Protein AF-A0A914QQG8-F1 (afdb_monomer)

InterPro domains:
  IPR016024 Armadillo-type fold [SSF48371] (5-112)
  IPR052406 Chromatin Remodeling Complex Component [PTHR22970] (3-111)

Sequence (121 aa):
MCICASSKHVRLVNDALDILSNIGNEIDLVTPDGIYCNVMILKVICDCLHSDDKNKVLHSLEIIAALCQNEKNESVCAEFLDTLMMNRIFQLATVKDILICIHTLETLYQVCLIQKFKKFN

Secondary structure (DSSP, 8-state):
-TTTTT-S-HHHHHHHHHHHHHHGGG--TT-GGGHHHHHHHHHHHHHHHT-S-HHHHHHHHHHHHHHHHSGGGHHHHHHHS-HHHHHHHHHHTTSS-HHHHHHHHHHHHHHHHHHHHTTT-

Organism: NCBI:txid227884

Mean predicted aligned error: 7.11 Å

Foldseek 3Di:
DVVQLPDPDPVSVLVVLVVLLVCLLVDQLPDPVCVVVSVVVLVSLVVLCPDPDPSSVLSSLSSLLNVLNHLNCLVVSLVSCDPVVVVSLVVQCVDPDVSSVVSSVSSVVSNVVSVVVVVVD

Structure (mmCIF, N/CA/C/O backbone):
data_AF-A0A914QQG8-F1
#
_entry.id   AF-A0A914QQG8-F1
#
loop_
_atom_site.group_PDB
_atom_site.id
_atom_site.type_symbol
_atom_site.label_atom_id
_atom_site.label_alt_id
_atom_site.label_comp_id
_atom_site.label_asym_id
_atom_site.label_entity_id
_atom_site.label_seq_id
_atom_site.pdbx_PDB_ins_code
_atom_site.Cartn_x
_atom_site.Cartn_y
_atom_site.Cartn_z
_atom_site.occupancy
_atom_site.B_iso_or_equiv
_atom_site.auth_seq_id
_atom_site.auth_comp_id
_atom_site.auth_asym_id
_atom_site.auth_atom_id
_atom_site.pdbx_PDB_model_num
ATOM 1 N N . MET A 1 1 ? -1.452 -15.603 -10.948 1.00 47.69 1 MET A N 1
ATOM 2 C CA . MET A 1 1 ? -1.792 -14.323 -10.289 1.00 47.69 1 MET A CA 1
ATOM 3 C C . MET A 1 1 ? -3.070 -13.691 -10.846 1.00 47.69 1 MET A C 1
ATOM 5 O O . MET A 1 1 ? -4.011 -13.534 -10.081 1.00 47.69 1 MET A O 1
ATOM 9 N N . CYS A 1 2 ? -3.173 -13.450 -12.164 1.00 46.09 2 CYS A N 1
ATOM 10 C CA . CYS A 1 2 ? -4.352 -12.830 -12.807 1.00 46.09 2 CYS A CA 1
ATOM 11 C C . CYS A 1 2 ? -5.701 -13.563 -12.615 1.00 46.09 2 CYS A C 1
ATOM 13 O O . CYS A 1 2 ? -6.749 -12.956 -12.789 1.00 46.09 2 CYS A O 1
ATOM 15 N N . ILE A 1 3 ? -5.704 -14.847 -12.235 1.00 47.78 3 ILE A N 1
ATOM 16 C CA . ILE A 1 3 ? -6.938 -15.634 -12.028 1.00 47.78 3 ILE A CA 1
ATOM 17 C C . ILE A 1 3 ? -7.445 -15.530 -10.572 1.00 47.78 3 ILE A C 1
ATOM 19 O O . ILE A 1 3 ? -8.627 -15.736 -10.305 1.00 47.78 3 ILE A O 1
ATOM 23 N N . CYS A 1 4 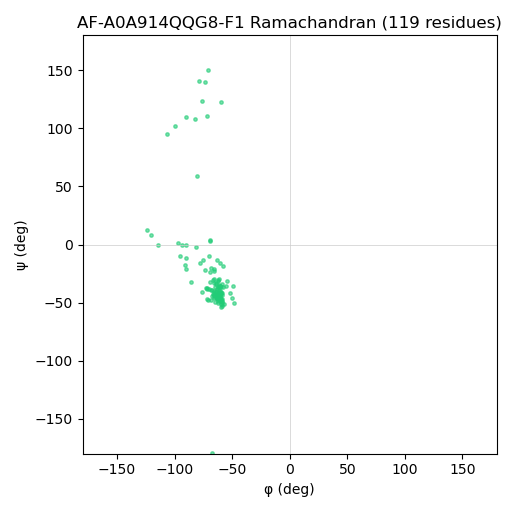? -6.582 -15.163 -9.616 1.00 50.38 4 CYS A N 1
ATOM 24 C CA . CYS A 1 4 ? -6.930 -15.172 -8.191 1.00 50.38 4 CYS A CA 1
ATOM 25 C C . CYS A 1 4 ? -7.617 -13.877 -7.743 1.00 50.38 4 CYS A C 1
ATOM 27 O O . CYS A 1 4 ? -8.514 -13.946 -6.907 1.00 50.38 4 CYS A O 1
ATOM 29 N N . ALA A 1 5 ? -7.267 -12.731 -8.344 1.00 50.34 5 ALA A N 1
ATOM 30 C CA . ALA A 1 5 ? -7.773 -11.398 -7.985 1.00 50.34 5 ALA A CA 1
ATOM 31 C C . ALA A 1 5 ? -9.301 -11.229 -8.135 1.00 50.34 5 ALA A C 1
ATOM 33 O O . ALA A 1 5 ? -9.880 -10.302 -7.578 1.00 50.34 5 ALA A O 1
ATOM 34 N N . SER A 1 6 ? -9.969 -12.139 -8.854 1.00 49.91 6 SER A N 1
ATOM 35 C CA . SER A 1 6 ? -11.431 -12.154 -9.040 1.00 49.91 6 SER A CA 1
ATOM 36 C C . SER A 1 6 ? -12.080 -13.477 -8.611 1.00 49.91 6 SER A C 1
ATOM 38 O O . SER A 1 6 ? -13.235 -13.747 -8.946 1.00 49.91 6 SER A O 1
ATOM 40 N N . SER A 1 7 ? -11.347 -14.337 -7.898 1.00 54.00 7 SER A N 1
ATOM 41 C CA . SER A 1 7 ? -11.848 -15.657 -7.510 1.00 54.00 7 SER A CA 1
ATOM 42 C C . SER A 1 7 ? -12.803 -15.569 -6.309 1.00 54.00 7 SER A C 1
ATOM 44 O O . SER A 1 7 ? -12.569 -14.834 -5.354 1.00 54.00 7 SER A O 1
ATOM 46 N N . LYS A 1 8 ? -13.882 -16.368 -6.314 1.00 57.00 8 LYS A N 1
ATOM 47 C CA . LYS A 1 8 ? -14.835 -16.488 -5.185 1.00 57.00 8 LYS A CA 1
ATOM 48 C C . LYS A 1 8 ? -14.237 -17.194 -3.955 1.00 57.00 8 LYS A C 1
ATOM 50 O O . LYS A 1 8 ? -14.944 -17.467 -2.987 1.00 57.00 8 LYS A O 1
ATOM 55 N N . HIS A 1 9 ? -12.958 -17.557 -4.000 1.00 63.25 9 HIS A N 1
ATOM 56 C CA . HIS A 1 9 ? -12.285 -18.339 -2.973 1.00 63.25 9 HIS A CA 1
ATOM 57 C C . HIS A 1 9 ? -11.346 -17.438 -2.180 1.00 63.25 9 HIS A C 1
ATOM 59 O O . HIS A 1 9 ? -10.194 -17.238 -2.548 1.00 63.25 9 HIS A O 1
ATOM 65 N N . VAL A 1 10 ? -11.856 -16.932 -1.054 1.00 66.94 10 VAL A N 1
ATOM 66 C CA . VAL A 1 10 ? -11.158 -16.012 -0.138 1.00 66.94 10 VAL A CA 1
ATOM 67 C C . VAL A 1 10 ? -9.749 -16.499 0.234 1.00 66.94 10 VAL A C 1
ATOM 69 O O . VAL A 1 10 ? -8.830 -15.695 0.311 1.00 66.94 10 VAL A O 1
ATOM 72 N N . ARG A 1 11 ? -9.548 -17.817 0.375 1.00 72.88 11 ARG A N 1
ATOM 73 C CA . ARG A 1 11 ? -8.228 -18.420 0.633 1.00 72.88 11 ARG A CA 1
ATOM 74 C C . ARG A 1 11 ? -7.203 -18.141 -0.469 1.00 72.88 11 ARG A C 1
ATOM 76 O O . ARG A 1 11 ? -6.119 -17.677 -0.166 1.00 72.88 11 ARG A O 1
ATOM 83 N N . LEU A 1 12 ? -7.567 -18.342 -1.736 1.00 74.00 12 LEU A N 1
ATOM 84 C CA . LEU A 1 12 ? -6.654 -18.120 -2.866 1.00 74.00 12 LEU A CA 1
ATOM 85 C C . LEU A 1 12 ? -6.277 -16.644 -3.029 1.00 74.00 12 LEU A C 1
ATOM 87 O O . LEU A 1 12 ? -5.199 -16.339 -3.531 1.00 74.00 12 LEU A O 1
ATOM 91 N N . VAL A 1 13 ? -7.175 -15.736 -2.641 1.00 75.06 13 VAL A N 1
ATOM 92 C CA . VAL A 1 13 ? -6.901 -14.295 -2.634 1.00 75.06 13 VAL A CA 1
ATOM 93 C C . VAL A 1 13 ? -5.911 -13.956 -1.524 1.00 75.06 13 VAL A C 1
ATOM 95 O O . VAL A 1 13 ? -4.931 -13.277 -1.801 1.00 75.06 13 VAL A O 1
ATOM 98 N N . ASN A 1 14 ? -6.131 -14.455 -0.306 1.00 79.62 14 ASN A N 1
ATOM 99 C CA . ASN A 1 14 ? -5.235 -14.191 0.821 1.00 79.62 14 ASN A CA 1
ATOM 100 C C . ASN A 1 14 ? -3.842 -14.784 0.592 1.00 79.62 14 ASN A C 1
ATOM 102 O O . ASN A 1 14 ? -2.878 -14.045 0.700 1.00 79.62 14 ASN A O 1
ATOM 106 N N . ASP A 1 15 ? -3.739 -16.036 0.136 1.00 83.06 15 ASP A N 1
ATOM 107 C CA . ASP A 1 15 ? -2.441 -16.661 -0.155 1.00 83.06 15 ASP A CA 1
ATOM 108 C C . ASP A 1 15 ? -1.673 -15.887 -1.248 1.00 83.06 15 ASP A C 1
ATOM 110 O O . ASP A 1 15 ? -0.451 -15.761 -1.211 1.00 83.06 15 ASP A O 1
ATOM 114 N N . ALA A 1 16 ? -2.382 -15.338 -2.242 1.00 84.69 16 ALA A N 1
ATOM 115 C CA . ALA A 1 16 ? -1.763 -14.517 -3.281 1.00 84.69 16 ALA A CA 1
ATOM 116 C C . ALA A 1 16 ? -1.311 -13.142 -2.761 1.00 84.69 16 ALA A C 1
ATOM 118 O O . ALA A 1 16 ? -0.277 -12.644 -3.205 1.00 84.69 16 ALA A O 1
ATOM 119 N N . LEU A 1 17 ? -2.080 -12.532 -1.854 1.00 86.06 17 LEU A N 1
ATOM 120 C CA . LEU A 1 17 ? -1.727 -11.273 -1.198 1.00 86.06 17 LEU A CA 1
ATOM 121 C C . LEU A 1 17 ? -0.539 -11.454 -0.242 1.00 86.06 17 LEU A C 1
ATOM 123 O O . LEU A 1 17 ? 0.356 -10.617 -0.260 1.00 86.06 17 LEU A O 1
ATOM 127 N N . ASP A 1 18 ? -0.479 -12.570 0.488 1.00 88.75 18 ASP A N 1
ATOM 128 C CA . ASP A 1 18 ? 0.661 -12.948 1.332 1.00 88.75 18 ASP A CA 1
ATOM 129 C C . ASP A 1 18 ? 1.938 -13.114 0.506 1.00 88.75 18 ASP A C 1
ATOM 131 O O . ASP A 1 18 ? 3.016 -12.658 0.879 1.00 88.75 18 ASP A O 1
ATOM 135 N N . ILE A 1 19 ? 1.850 -13.766 -0.657 1.00 88.00 19 ILE A N 1
ATOM 136 C CA . ILE A 1 19 ? 3.010 -13.877 -1.548 1.00 88.00 19 ILE A CA 1
ATOM 137 C C . ILE A 1 19 ? 3.442 -12.484 -2.021 1.00 88.00 19 ILE A C 1
ATOM 139 O O . ILE A 1 19 ? 4.635 -12.192 -2.008 1.00 88.00 19 ILE A O 1
ATOM 143 N N . LEU A 1 20 ? 2.493 -11.621 -2.408 1.00 88.75 20 LEU A N 1
ATOM 144 C CA . LEU A 1 20 ? 2.782 -10.253 -2.856 1.00 88.75 20 LEU A CA 1
ATOM 145 C C . LEU A 1 20 ? 3.447 -9.400 -1.783 1.00 88.75 20 LEU A C 1
ATOM 147 O O . LEU A 1 20 ? 4.380 -8.673 -2.114 1.00 88.75 20 LEU A O 1
ATOM 151 N N . SER A 1 21 ? 2.981 -9.461 -0.534 1.00 88.44 21 SER A N 1
ATOM 152 C CA . SER A 1 21 ? 3.571 -8.671 0.550 1.00 88.44 21 SER A CA 1
ATOM 153 C C . SER A 1 21 ? 5.009 -9.108 0.821 1.00 88.44 21 SER A C 1
ATOM 155 O O . SER A 1 21 ? 5.879 -8.262 1.011 1.00 88.44 21 SER A O 1
ATOM 157 N N . ASN A 1 22 ? 5.289 -10.411 0.719 1.00 90.94 22 ASN A N 1
ATOM 158 C CA . ASN A 1 22 ? 6.625 -10.965 0.932 1.00 90.94 22 ASN A CA 1
ATOM 159 C C . ASN A 1 22 ? 7.619 -10.657 -0.199 1.00 90.94 22 ASN A C 1
ATOM 161 O O . ASN A 1 22 ? 8.792 -10.423 0.080 1.00 90.94 22 ASN A O 1
AT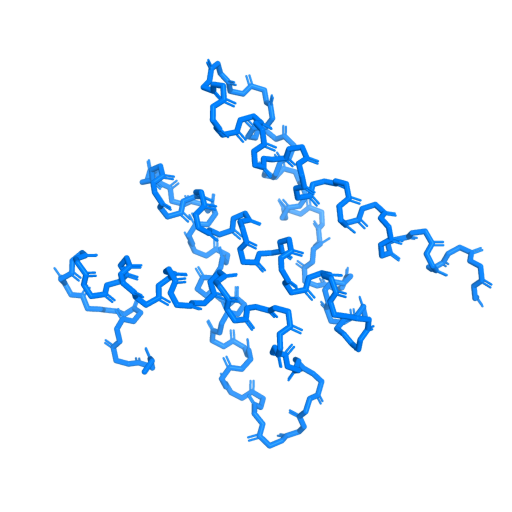OM 165 N N . ILE A 1 23 ? 7.179 -10.651 -1.463 1.00 92.00 23 ILE A N 1
ATOM 166 C CA . ILE A 1 23 ? 8.064 -10.372 -2.614 1.00 92.00 23 ILE A CA 1
ATOM 167 C C . ILE A 1 23 ? 8.002 -8.915 -3.087 1.00 92.00 23 ILE A C 1
ATOM 169 O O . ILE A 1 23 ? 8.659 -8.567 -4.063 1.00 92.00 23 ILE A O 1
ATOM 173 N N . GLY A 1 24 ? 7.209 -8.055 -2.441 1.00 89.56 24 GLY A N 1
ATOM 174 C CA . GLY A 1 24 ? 6.903 -6.709 -2.934 1.00 89.56 24 GLY A CA 1
ATOM 175 C C . GLY A 1 24 ? 8.141 -5.849 -3.207 1.00 89.56 24 GLY A C 1
ATOM 176 O O . GLY A 1 24 ? 8.181 -5.138 -4.206 1.00 89.56 24 GLY A O 1
ATOM 177 N N . ASN A 1 25 ? 9.188 -5.984 -2.391 1.00 91.94 25 ASN A N 1
ATOM 178 C CA . ASN A 1 25 ? 10.452 -5.266 -2.573 1.00 91.94 25 ASN A CA 1
ATOM 179 C C . ASN A 1 25 ? 11.247 -5.725 -3.817 1.00 91.94 25 ASN A C 1
ATOM 181 O O . ASN A 1 25 ? 12.086 -4.997 -4.336 1.00 91.94 25 ASN A O 1
ATOM 185 N N . GLU A 1 26 ? 10.976 -6.920 -4.339 1.00 92.44 26 GLU A N 1
ATOM 186 C CA . GLU A 1 26 ? 11.619 -7.453 -5.547 1.00 92.44 26 GLU A CA 1
ATOM 187 C C . GLU A 1 26 ? 10.852 -7.084 -6.829 1.00 92.44 26 GLU A C 1
ATOM 189 O O . GLU A 1 26 ? 11.368 -7.253 -7.935 1.00 92.44 26 GLU A O 1
ATOM 194 N N . ILE A 1 27 ? 9.626 -6.562 -6.701 1.00 90.62 27 ILE A N 1
ATOM 195 C CA . ILE A 1 27 ? 8.783 -6.190 -7.840 1.00 90.62 27 ILE A CA 1
ATOM 196 C C . ILE A 1 27 ? 9.275 -4.871 -8.440 1.00 90.62 27 ILE A C 1
ATOM 198 O O . ILE A 1 27 ? 9.313 -3.846 -7.764 1.00 90.62 27 ILE A O 1
ATOM 202 N N . ASP A 1 28 ? 9.593 -4.891 -9.735 1.00 91.19 28 ASP A N 1
ATOM 203 C CA . ASP A 1 28 ? 9.979 -3.720 -10.526 1.00 91.19 28 ASP A CA 1
ATOM 204 C C . ASP A 1 28 ? 8.772 -3.225 -11.347 1.00 91.19 28 ASP A C 1
ATOM 206 O O . ASP A 1 28 ? 8.396 -3.804 -12.372 1.00 91.19 28 ASP A O 1
ATOM 210 N N . LEU A 1 29 ? 8.136 -2.148 -10.876 1.00 89.75 29 LEU A N 1
ATOM 211 C CA . LEU A 1 29 ? 6.944 -1.561 -11.494 1.00 89.75 29 LEU A CA 1
ATOM 212 C C . LEU A 1 29 ? 7.254 -0.761 -12.770 1.00 89.75 29 LEU A C 1
ATOM 214 O O . LEU A 1 29 ? 6.333 -0.440 -13.525 1.00 89.75 29 LEU A O 1
ATOM 218 N N . VAL A 1 30 ? 8.526 -0.454 -13.026 1.00 87.75 30 VAL A N 1
ATOM 219 C CA . VAL A 1 30 ? 8.981 0.359 -14.166 1.00 87.75 30 VAL A CA 1
ATOM 220 C C . VAL A 1 30 ? 9.299 -0.513 -15.385 1.00 87.75 30 VAL A C 1
ATOM 222 O O . VAL A 1 30 ? 9.346 -0.021 -16.513 1.00 87.75 30 VAL A O 1
ATOM 225 N N . THR A 1 31 ? 9.479 -1.821 -15.184 1.00 84.62 31 THR A N 1
ATOM 226 C CA . THR A 1 31 ? 9.852 -2.757 -16.250 1.00 84.62 31 THR A CA 1
ATOM 227 C C . THR A 1 31 ? 8.811 -2.793 -17.389 1.00 84.62 31 THR A C 1
ATOM 229 O O . THR A 1 31 ? 7.650 -3.147 -17.150 1.00 84.62 31 THR A O 1
ATOM 232 N N . PRO A 1 32 ? 9.206 -2.506 -18.651 1.00 76.00 32 PRO A N 1
ATOM 233 C CA . PRO A 1 32 ? 8.289 -2.456 -19.798 1.00 76.00 32 PRO A CA 1
ATOM 234 C C . PRO A 1 32 ? 7.598 -3.789 -20.113 1.00 76.00 32 PRO A C 1
ATOM 236 O O . PRO A 1 32 ? 6.450 -3.807 -20.556 1.00 76.00 32 PRO A O 1
ATOM 239 N N . ASP A 1 33 ? 8.271 -4.909 -19.845 1.00 76.31 33 ASP A N 1
ATOM 240 C CA . ASP A 1 33 ? 7.776 -6.255 -20.157 1.00 76.31 33 ASP A CA 1
ATOM 241 C C . ASP A 1 33 ? 6.590 -6.689 -19.266 1.00 76.31 33 ASP A C 1
ATOM 243 O O . ASP A 1 33 ? 5.940 -7.700 -19.535 1.00 76.31 33 ASP A O 1
ATOM 247 N N . GLY A 1 34 ? 6.277 -5.916 -18.215 1.00 76.88 34 GLY A N 1
ATOM 248 C CA . GLY A 1 34 ? 5.292 -6.251 -17.183 1.00 76.88 34 GLY A CA 1
ATOM 249 C C . GLY A 1 34 ? 4.124 -5.273 -17.023 1.00 76.88 34 GLY A C 1
ATOM 250 O O . GLY A 1 34 ? 3.349 -5.436 -16.083 1.00 76.88 34 GLY A O 1
ATOM 251 N N . ILE A 1 35 ? 3.952 -4.283 -17.911 1.00 80.50 35 ILE A N 1
ATOM 252 C CA . ILE A 1 35 ? 3.020 -3.147 -17.709 1.00 80.50 35 ILE A CA 1
ATOM 253 C C . ILE A 1 35 ? 1.602 -3.591 -17.304 1.00 80.50 35 ILE A C 1
ATOM 255 O O . ILE A 1 35 ? 1.038 -3.066 -16.345 1.00 80.50 35 ILE A O 1
ATOM 259 N N . TYR A 1 36 ? 1.026 -4.590 -17.982 1.00 81.06 36 TYR A N 1
ATOM 260 C CA . TYR A 1 36 ? -0.318 -5.086 -17.652 1.00 81.06 36 TYR A CA 1
ATOM 261 C C . TYR A 1 36 ? -0.400 -5.707 -16.252 1.00 81.06 36 TYR A C 1
ATOM 263 O O . TYR A 1 36 ? -1.386 -5.500 -15.543 1.00 81.06 36 TYR A O 1
ATOM 271 N N . CYS A 1 37 ? 0.627 -6.456 -15.845 1.00 83.56 37 CYS A N 1
ATOM 272 C CA . CYS A 1 37 ? 0.709 -7.039 -14.509 1.00 83.56 37 CYS A CA 1
ATOM 273 C C . CYS A 1 37 ? 0.852 -5.945 -13.448 1.00 83.56 37 CYS A C 1
ATOM 275 O O . CYS A 1 37 ? 0.146 -5.991 -12.445 1.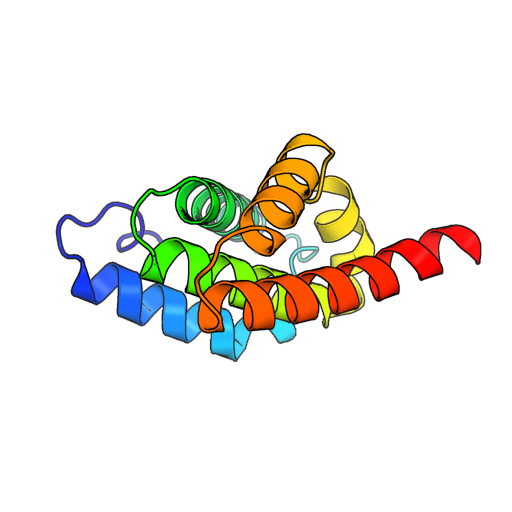00 83.56 37 CYS A O 1
ATOM 277 N N . ASN A 1 38 ? 1.682 -4.932 -13.703 1.00 87.75 38 ASN A N 1
ATOM 278 C CA . ASN A 1 38 ? 1.913 -3.817 -12.783 1.00 87.75 38 ASN A CA 1
ATOM 279 C C . ASN A 1 38 ? 0.624 -3.019 -12.548 1.00 87.75 38 ASN A C 1
ATOM 281 O O . ASN A 1 38 ? 0.228 -2.803 -11.405 1.00 87.75 38 ASN A O 1
ATOM 285 N N . VAL A 1 39 ? -0.105 -2.680 -13.618 1.00 87.81 39 VAL A N 1
ATOM 286 C CA . VAL A 1 39 ? -1.414 -2.010 -13.518 1.00 87.81 39 VAL A CA 1
ATOM 287 C C . VAL A 1 39 ? -2.417 -2.855 -12.727 1.00 87.81 39 VAL A C 1
ATOM 289 O O . VAL A 1 39 ? -3.159 -2.326 -11.899 1.00 87.81 39 VAL A O 1
ATOM 292 N N . MET A 1 40 ? -2.442 -4.173 -12.946 1.00 86.75 40 MET A N 1
ATOM 293 C CA . MET A 1 40 ? -3.322 -5.068 -12.191 1.00 86.75 40 MET A CA 1
ATOM 294 C C . MET A 1 40 ? -2.953 -5.144 -10.708 1.00 86.75 40 MET A C 1
ATOM 296 O O . MET A 1 40 ? -3.856 -5.114 -9.877 1.00 86.75 40 MET A O 1
ATOM 300 N N . ILE A 1 41 ? -1.664 -5.208 -10.368 1.00 89.62 41 ILE A N 1
ATOM 301 C CA . ILE A 1 41 ? -1.190 -5.205 -8.976 1.00 89.62 41 ILE A CA 1
ATOM 302 C C . ILE A 1 41 ? -1.646 -3.924 -8.273 1.00 89.62 41 ILE A C 1
ATOM 304 O O . ILE A 1 41 ? -2.296 -4.001 -7.233 1.00 89.62 41 ILE A O 1
ATOM 308 N N . LEU A 1 42 ? -1.399 -2.758 -8.876 1.00 92.31 42 LEU A N 1
ATOM 309 C CA . LEU A 1 42 ? -1.804 -1.465 -8.314 1.00 92.31 42 LEU A CA 1
ATOM 310 C C . LEU A 1 42 ? -3.324 -1.361 -8.135 1.00 92.31 42 LEU A C 1
ATOM 312 O O . LEU A 1 42 ? -3.804 -0.889 -7.104 1.00 92.31 42 LEU A O 1
ATOM 316 N N . LYS A 1 43 ? -4.099 -1.870 -9.100 1.00 91.50 43 LYS A N 1
ATOM 317 C CA . LYS A 1 43 ? -5.559 -1.929 -8.985 1.00 91.50 43 LYS A CA 1
ATOM 318 C C . LYS A 1 43 ? -6.012 -2.823 -7.827 1.00 91.50 43 LYS A C 1
ATOM 320 O O . LYS A 1 43 ? -6.857 -2.407 -7.044 1.00 91.50 43 LYS A O 1
ATOM 325 N N . VAL A 1 44 ? -5.433 -4.018 -7.688 1.00 90.88 44 VAL A N 1
ATOM 326 C CA . VAL A 1 44 ? -5.755 -4.947 -6.591 1.00 90.88 44 VAL A CA 1
ATOM 327 C C . VAL A 1 44 ? -5.428 -4.330 -5.234 1.00 90.88 44 VAL A C 1
ATOM 329 O O . VAL A 1 44 ? -6.229 -4.451 -4.310 1.00 90.88 44 VAL A O 1
ATOM 332 N N . ILE A 1 45 ? -4.292 -3.641 -5.114 1.00 93.69 45 ILE A N 1
ATOM 333 C CA . ILE A 1 45 ? -3.906 -2.924 -3.893 1.00 93.69 45 ILE A CA 1
ATOM 334 C C . ILE A 1 45 ? -4.948 -1.855 -3.552 1.00 93.69 45 ILE A C 1
ATOM 336 O O . ILE A 1 45 ? -5.404 -1.792 -2.410 1.00 93.69 45 ILE A O 1
ATOM 340 N N . CYS A 1 46 ? -5.362 -1.052 -4.537 1.00 94.12 46 CYS A N 1
ATOM 341 C CA . CYS A 1 46 ? -6.377 -0.018 -4.348 1.00 94.12 46 CYS A CA 1
ATOM 342 C C . CYS A 1 46 ? -7.717 -0.612 -3.881 1.00 94.12 46 CYS A C 1
ATOM 344 O O . CYS A 1 46 ? -8.279 -0.153 -2.884 1.00 94.12 46 CYS A O 1
ATOM 346 N N . ASP A 1 47 ? -8.187 -1.677 -4.537 1.00 92.69 47 ASP A N 1
ATOM 347 C CA . ASP A 1 47 ? -9.426 -2.371 -4.170 1.00 92.69 47 ASP A CA 1
ATOM 348 C C . ASP A 1 47 ? -9.341 -2.967 -2.749 1.00 92.69 47 ASP A C 1
ATOM 350 O O . ASP A 1 47 ? -10.306 -2.923 -1.983 1.00 92.69 47 ASP A O 1
ATOM 354 N N . CYS A 1 48 ? -8.178 -3.502 -2.364 1.00 92.00 48 CYS A N 1
ATOM 355 C CA . CYS A 1 48 ? -7.960 -4.091 -1.042 1.00 92.00 48 CYS A CA 1
ATOM 356 C C . CYS A 1 48 ? -7.882 -3.042 0.077 1.00 92.00 48 CYS A C 1
ATOM 358 O O . CYS A 1 48 ? -8.445 -3.272 1.146 1.00 92.00 48 CYS A O 1
ATOM 360 N N . LEU A 1 49 ? -7.270 -1.879 -0.162 1.00 93.88 49 LEU A N 1
ATOM 361 C CA . LEU A 1 49 ? -7.183 -0.803 0.835 1.00 93.88 49 LEU A CA 1
ATOM 362 C C . LEU A 1 49 ? -8.558 -0.183 1.159 1.00 93.88 49 LEU A C 1
ATOM 364 O O . LEU A 1 49 ? -8.817 0.276 2.279 1.00 93.88 49 LEU A O 1
ATOM 368 N N . HIS A 1 50 ? -9.457 -0.174 0.174 1.00 93.31 50 HIS A N 1
ATOM 369 C CA . HIS A 1 50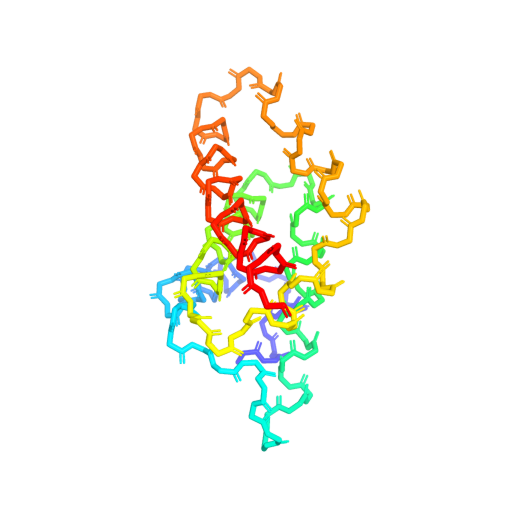 ? -10.829 0.323 0.315 1.00 93.31 50 HIS A CA 1
ATOM 370 C C . HIS A 1 50 ? -11.832 -0.757 0.740 1.00 93.31 50 HIS A C 1
ATOM 372 O O . HIS A 1 50 ? -13.011 -0.460 0.914 1.00 93.31 50 HIS A O 1
ATOM 378 N N . SER A 1 51 ? -11.378 -1.994 0.930 1.00 91.19 51 SER A N 1
ATOM 379 C CA . SER A 1 51 ? -12.213 -3.096 1.396 1.00 91.19 51 SER A CA 1
ATOM 380 C C . SER A 1 51 ? -12.602 -2.933 2.873 1.00 91.19 51 SER A C 1
ATOM 382 O O . SER A 1 51 ? -11.830 -2.416 3.681 1.00 91.19 51 SER A O 1
ATOM 384 N N . ASP A 1 52 ? -13.772 -3.457 3.242 1.00 88.06 52 ASP A N 1
ATOM 385 C CA . ASP A 1 52 ? -14.187 -3.626 4.645 1.00 88.06 52 ASP A CA 1
ATOM 386 C C . ASP A 1 52 ? -13.518 -4.845 5.312 1.00 88.06 52 ASP A C 1
ATOM 388 O O . ASP A 1 52 ? -13.514 -4.990 6.535 1.00 88.06 52 ASP A O 1
ATOM 392 N N . ASP A 1 53 ? -12.943 -5.744 4.508 1.00 88.50 53 ASP A N 1
ATOM 393 C CA . ASP A 1 53 ? -12.166 -6.890 4.988 1.00 88.50 53 ASP A CA 1
ATOM 394 C C . ASP A 1 53 ? -10.809 -6.437 5.547 1.00 88.50 53 ASP A C 1
ATOM 396 O O . ASP A 1 53 ? -9.912 -6.042 4.796 1.00 88.50 53 ASP A O 1
ATOM 400 N N . LYS A 1 54 ? -10.651 -6.558 6.871 1.00 87.69 54 LYS A N 1
ATOM 401 C CA . LYS A 1 54 ? -9.428 -6.210 7.604 1.00 87.69 54 LYS A CA 1
ATOM 402 C C . LYS A 1 54 ? -8.169 -6.855 7.019 1.00 87.69 54 LYS A C 1
ATOM 404 O O . LYS A 1 54 ? -7.145 -6.185 6.950 1.00 87.69 54 LYS A O 1
ATOM 409 N N . ASN A 1 55 ? -8.217 -8.122 6.609 1.00 86.38 55 ASN A N 1
ATOM 410 C CA . ASN A 1 55 ? -7.023 -8.818 6.122 1.00 86.38 55 ASN A CA 1
ATOM 411 C C . ASN A 1 55 ? -6.587 -8.263 4.766 1.00 86.38 55 ASN A C 1
ATOM 413 O O . ASN A 1 55 ? -5.401 -8.067 4.533 1.00 86.38 55 ASN A O 1
ATOM 417 N N . LYS A 1 56 ? -7.545 -7.923 3.896 1.00 90.06 56 LYS A N 1
ATOM 418 C CA . LYS A 1 56 ? -7.235 -7.248 2.627 1.00 90.06 56 LYS A CA 1
ATOM 419 C C . LYS A 1 56 ? -6.596 -5.884 2.859 1.00 90.06 56 LYS A C 1
ATOM 421 O O . LYS A 1 56 ? -5.619 -5.558 2.192 1.00 90.06 56 LYS A O 1
ATOM 426 N N . VAL A 1 57 ? -7.112 -5.120 3.822 1.00 93.19 57 VAL A N 1
ATOM 427 C CA . VAL A 1 57 ? -6.533 -3.822 4.188 1.00 93.19 57 VAL A CA 1
ATOM 428 C C . VAL A 1 57 ? -5.107 -3.995 4.718 1.00 93.19 57 VAL A C 1
ATOM 430 O O . VAL A 1 57 ? -4.209 -3.298 4.252 1.00 93.19 57 VAL A O 1
ATOM 433 N N . LEU A 1 58 ? -4.870 -4.949 5.623 1.00 90.75 58 LEU A N 1
ATOM 434 C CA . LEU A 1 58 ? -3.534 -5.230 6.161 1.00 90.75 58 LEU A CA 1
ATOM 435 C C . LEU A 1 58 ? -2.541 -5.615 5.062 1.00 90.75 58 LEU A C 1
ATOM 437 O O . LEU A 1 58 ? -1.528 -4.936 4.913 1.00 90.75 58 LEU A O 1
ATOM 441 N N . HIS A 1 59 ? -2.866 -6.605 4.226 1.00 91.75 59 HIS A N 1
ATOM 442 C CA . HIS A 1 59 ? -1.972 -6.992 3.136 1.00 91.75 59 HIS A CA 1
ATOM 443 C C . HIS A 1 59 ? -1.741 -5.844 2.151 1.00 91.75 59 HIS A C 1
ATOM 445 O O . HIS A 1 59 ? -0.635 -5.677 1.655 1.00 91.75 59 HIS A O 1
ATOM 451 N N . SER A 1 60 ? -2.749 -5.008 1.871 1.00 94.44 60 SER A N 1
ATOM 452 C CA . SER A 1 60 ? -2.550 -3.854 0.986 1.00 94.44 60 SER A CA 1
ATOM 453 C C . SER A 1 60 ? -1.538 -2.852 1.550 1.00 94.44 60 SER A C 1
ATOM 455 O O . SER A 1 60 ? -0.717 -2.348 0.791 1.00 94.44 60 SER A O 1
ATOM 457 N N . LEU A 1 61 ? -1.543 -2.611 2.866 1.00 94.44 61 LEU A N 1
ATOM 458 C CA . LEU A 1 61 ? -0.561 -1.755 3.535 1.00 94.44 61 LEU A CA 1
ATOM 459 C C . LEU A 1 61 ? 0.846 -2.364 3.466 1.00 94.44 61 LEU A C 1
ATOM 461 O O . LEU A 1 61 ? 1.788 -1.678 3.082 1.00 94.44 61 LEU A O 1
ATOM 465 N N . GLU A 1 62 ? 0.980 -3.660 3.752 1.00 94.31 62 GLU A N 1
ATOM 466 C CA . GLU A 1 62 ? 2.261 -4.373 3.662 1.00 94.31 62 GLU A CA 1
ATOM 467 C C . GLU A 1 62 ? 2.832 -4.359 2.240 1.00 94.31 62 GLU A C 1
ATOM 469 O O . GLU A 1 62 ? 4.009 -4.062 2.047 1.00 94.31 62 GLU A O 1
ATOM 474 N N . ILE A 1 63 ? 1.995 -4.621 1.231 1.00 95.00 63 ILE A N 1
ATOM 475 C CA . ILE A 1 63 ? 2.406 -4.591 -0.176 1.00 95.00 63 ILE A CA 1
ATOM 476 C C . ILE A 1 63 ? 2.837 -3.177 -0.575 1.00 95.00 63 ILE A C 1
ATOM 478 O O . ILE A 1 63 ? 3.868 -3.030 -1.226 1.00 95.00 63 ILE A O 1
ATOM 482 N N . ILE A 1 64 ? 2.091 -2.134 -0.184 1.00 95.19 64 ILE A N 1
ATOM 483 C CA . ILE A 1 64 ? 2.489 -0.740 -0.442 1.00 95.19 64 ILE A CA 1
ATOM 484 C C . ILE A 1 64 ? 3.852 -0.466 0.195 1.00 95.19 64 ILE A C 1
ATOM 486 O O . ILE A 1 64 ? 4.748 0.023 -0.488 1.00 95.19 64 ILE A O 1
ATOM 490 N N . ALA A 1 65 ? 4.031 -0.811 1.472 1.00 93.38 65 ALA A N 1
ATOM 491 C CA . ALA A 1 65 ? 5.289 -0.609 2.180 1.00 93.38 65 ALA A CA 1
ATOM 492 C C . ALA A 1 65 ? 6.457 -1.336 1.492 1.00 93.38 65 ALA A C 1
ATOM 494 O O . ALA A 1 65 ? 7.516 -0.739 1.311 1.00 93.38 65 ALA A O 1
ATOM 495 N N . ALA A 1 66 ? 6.258 -2.583 1.059 1.00 94.06 66 ALA A N 1
ATOM 496 C CA . ALA A 1 66 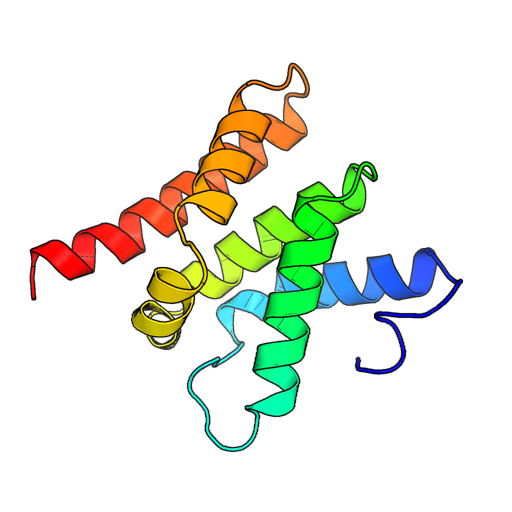? 7.267 -3.377 0.367 1.00 94.06 66 ALA A CA 1
ATOM 497 C C . ALA A 1 66 ? 7.605 -2.817 -1.027 1.00 94.06 66 ALA A C 1
ATOM 499 O O . ALA A 1 66 ? 8.779 -2.676 -1.357 1.00 94.06 66 ALA A O 1
ATOM 500 N N . LEU A 1 67 ? 6.607 -2.424 -1.827 1.00 94.38 67 LEU A N 1
ATOM 501 C CA . LEU A 1 67 ? 6.828 -1.779 -3.131 1.00 94.38 67 LEU A CA 1
ATOM 502 C C . LEU A 1 67 ? 7.596 -0.462 -2.993 1.00 94.38 67 LEU A C 1
ATOM 504 O O . LEU A 1 67 ? 8.410 -0.126 -3.852 1.00 94.38 67 LEU A O 1
ATOM 508 N N . CYS A 1 68 ? 7.327 0.267 -1.911 1.00 93.12 68 CYS A N 1
ATOM 509 C CA . CYS A 1 68 ? 7.978 1.515 -1.555 1.00 93.12 68 CYS A CA 1
ATOM 510 C C . CYS A 1 68 ? 9.452 1.357 -1.132 1.00 93.12 68 CYS A C 1
ATOM 512 O O . CYS A 1 68 ? 10.219 2.309 -1.249 1.00 93.12 68 CYS A O 1
ATOM 514 N N . GLN A 1 69 ? 9.870 0.180 -0.664 1.00 91.25 69 GLN A N 1
ATOM 515 C CA . GLN A 1 69 ? 11.274 -0.077 -0.313 1.00 91.25 69 GLN A CA 1
ATOM 516 C C . GLN A 1 69 ? 12.175 -0.223 -1.546 1.00 91.25 69 GLN A C 1
ATOM 518 O O . GLN A 1 69 ? 13.382 0.003 -1.458 1.00 91.25 69 GLN A O 1
ATOM 523 N N . ASN A 1 70 ? 11.600 -0.555 -2.703 1.00 92.44 70 ASN A N 1
ATOM 524 C CA . ASN A 1 70 ? 12.346 -0.663 -3.946 1.00 92.44 70 ASN A CA 1
ATOM 525 C C . ASN A 1 70 ? 12.525 0.722 -4.584 1.00 92.44 70 ASN A C 1
ATOM 527 O O . ASN A 1 70 ? 11.586 1.283 -5.150 1.00 92.44 70 ASN A O 1
ATOM 531 N N . GLU A 1 71 ? 13.749 1.251 -4.547 1.00 89.19 71 GLU A N 1
ATOM 532 C CA . GLU A 1 71 ? 14.097 2.585 -5.062 1.00 89.19 71 GLU A CA 1
ATOM 533 C C . GLU A 1 71 ? 13.691 2.799 -6.527 1.00 89.19 71 GLU A C 1
ATOM 535 O O . GLU A 1 71 ? 13.308 3.898 -6.921 1.00 89.19 71 GLU A O 1
ATOM 540 N N . LYS A 1 72 ? 13.697 1.743 -7.349 1.00 90.75 72 LYS A N 1
ATOM 541 C CA . LYS A 1 72 ? 13.281 1.850 -8.754 1.00 90.75 72 LYS A CA 1
ATOM 542 C C . LYS A 1 72 ? 11.820 2.263 -8.902 1.00 90.75 72 LYS A C 1
ATOM 544 O O . LYS A 1 72 ? 11.461 2.915 -9.880 1.00 90.75 72 LYS A O 1
ATOM 549 N N . ASN A 1 73 ? 10.982 1.891 -7.939 1.00 92.81 73 ASN A N 1
ATOM 550 C CA . ASN A 1 73 ? 9.552 2.158 -7.968 1.00 92.81 73 ASN A CA 1
ATOM 551 C C . ASN A 1 73 ? 9.205 3.575 -7.502 1.00 92.81 73 ASN A C 1
ATOM 553 O O . ASN A 1 73 ? 8.028 3.921 -7.532 1.00 92.81 73 ASN A O 1
ATOM 557 N N . GLU A 1 74 ? 10.176 4.399 -7.086 1.00 89.06 74 GLU A N 1
ATOM 558 C CA . GLU A 1 74 ? 9.933 5.707 -6.462 1.00 89.06 74 GLU A CA 1
ATOM 559 C C . GLU A 1 74 ? 8.929 6.561 -7.251 1.00 89.06 74 GLU A C 1
ATOM 561 O O . GLU A 1 74 ? 7.937 7.031 -6.693 1.00 89.06 74 GLU A O 1
ATOM 566 N N . SER A 1 75 ? 9.151 6.709 -8.560 1.00 89.75 75 SER A N 1
ATOM 567 C CA . SER A 1 75 ? 8.300 7.515 -9.444 1.00 89.75 75 SER A CA 1
ATOM 568 C C . SER A 1 75 ? 6.868 6.977 -9.528 1.00 89.75 75 SER A C 1
ATOM 570 O O . SER A 1 75 ? 5.915 7.716 -9.282 1.00 89.75 75 SER A O 1
ATOM 572 N N . VAL A 1 76 ? 6.715 5.679 -9.798 1.00 91.50 76 VAL A N 1
ATOM 573 C CA . VAL A 1 76 ? 5.410 5.017 -9.936 1.00 91.50 76 VAL A CA 1
ATOM 574 C C . VAL A 1 76 ? 4.653 5.014 -8.610 1.00 91.50 76 VAL A C 1
ATOM 576 O O . VAL A 1 76 ? 3.465 5.323 -8.579 1.00 91.50 76 VAL A O 1
ATOM 579 N N . CYS A 1 77 ? 5.329 4.719 -7.498 1.00 91.88 77 CYS A N 1
ATOM 580 C CA . CYS A 1 77 ? 4.739 4.757 -6.163 1.00 91.88 77 CYS A CA 1
ATOM 581 C C . CYS A 1 77 ? 4.306 6.176 -5.784 1.00 91.88 77 CYS A C 1
ATOM 583 O O . CYS A 1 77 ? 3.229 6.345 -5.220 1.00 91.88 77 CYS A O 1
ATOM 585 N N . ALA A 1 78 ? 5.096 7.201 -6.111 1.00 88.88 78 ALA A N 1
ATOM 586 C CA . ALA A 1 78 ? 4.737 8.590 -5.840 1.00 88.88 78 ALA A CA 1
ATOM 587 C C . ALA A 1 78 ? 3.519 9.065 -6.651 1.00 88.88 78 ALA A C 1
ATOM 589 O O . ALA A 1 78 ? 2.757 9.895 -6.158 1.00 88.88 78 ALA A O 1
ATOM 590 N N . GLU A 1 79 ? 3.333 8.562 -7.873 1.00 90.88 79 GLU A N 1
ATOM 591 C CA . GLU A 1 79 ? 2.139 8.833 -8.684 1.00 90.88 79 GLU A CA 1
ATOM 592 C C . GLU A 1 79 ? 0.919 8.038 -8.206 1.00 90.88 79 GLU A C 1
ATOM 594 O O . GLU A 1 79 ? -0.182 8.580 -8.139 1.00 90.88 79 GLU A O 1
ATOM 599 N N . PHE A 1 80 ? 1.115 6.767 -7.846 1.00 91.88 80 PHE A N 1
ATOM 600 C CA . PHE A 1 80 ? 0.056 5.888 -7.354 1.00 91.88 80 PHE A CA 1
ATOM 601 C C . PHE A 1 80 ? -0.482 6.321 -5.985 1.00 91.88 80 PHE A C 1
ATOM 603 O O . PHE A 1 80 ? -1.687 6.264 -5.748 1.00 91.88 80 PHE A O 1
ATOM 610 N N . LEU A 1 81 ? 0.393 6.772 -5.081 1.00 91.00 81 LEU A N 1
ATOM 611 C CA . LEU A 1 81 ? 0.044 7.267 -3.747 1.00 91.00 81 LEU A CA 1
ATOM 612 C C . LEU A 1 81 ? -0.451 8.714 -3.807 1.00 91.00 81 LEU A C 1
ATOM 614 O O . LEU A 1 81 ? 0.102 9.628 -3.189 1.00 91.00 81 LEU A O 1
ATOM 618 N N . ASP A 1 82 ? -1.515 8.904 -4.575 1.00 89.94 82 ASP A N 1
ATOM 619 C CA . ASP A 1 82 ? -2.189 10.177 -4.732 1.00 89.94 82 ASP A CA 1
ATOM 620 C C . ASP A 1 82 ? -2.900 10.627 -3.439 1.00 89.94 82 ASP A C 1
ATOM 622 O O . ASP A 1 82 ? -2.882 9.977 -2.388 1.00 89.94 82 ASP A O 1
ATOM 626 N N . THR A 1 83 ? -3.554 11.786 -3.503 1.00 86.69 83 THR A N 1
ATOM 627 C CA . THR A 1 83 ? -4.265 12.350 -2.350 1.00 86.69 83 THR A CA 1
ATOM 628 C C . THR A 1 83 ? -5.359 11.422 -1.812 1.00 86.69 83 THR A C 1
ATOM 630 O O . THR A 1 83 ? -5.583 11.397 -0.603 1.00 86.69 83 THR A O 1
ATOM 633 N N . LEU A 1 84 ? -6.041 10.656 -2.667 1.00 89.25 84 LEU A N 1
ATOM 634 C CA . LEU A 1 84 ? -7.120 9.763 -2.242 1.00 89.25 84 LEU A CA 1
ATOM 635 C C . LEU A 1 84 ? -6.556 8.560 -1.486 1.00 89.25 84 LEU A C 1
ATOM 637 O O . LEU A 1 84 ? -7.011 8.266 -0.378 1.00 89.25 84 LEU A O 1
ATOM 641 N N . MET A 1 85 ? -5.517 7.937 -2.041 1.00 92.12 85 MET A N 1
ATOM 642 C CA . MET A 1 85 ? -4.795 6.838 -1.409 1.00 92.12 85 MET A CA 1
ATOM 643 C C . MET A 1 85 ? -4.218 7.261 -0.057 1.00 92.12 85 MET A C 1
ATOM 645 O O . MET A 1 85 ? -4.453 6.601 0.957 1.00 92.12 85 MET A O 1
ATOM 649 N N . MET A 1 86 ? -3.541 8.409 -0.008 1.00 92.06 86 MET A N 1
ATOM 650 C CA . MET A 1 86 ? -2.956 8.928 1.228 1.00 92.06 86 MET A CA 1
ATOM 651 C C . MET A 1 86 ? -4.013 9.250 2.283 1.00 92.06 86 MET A C 1
ATOM 653 O O . MET A 1 86 ? -3.849 8.879 3.444 1.00 92.06 86 MET A O 1
ATOM 657 N N . ASN A 1 87 ? -5.127 9.879 1.900 1.00 91.19 87 ASN A N 1
ATOM 658 C CA . ASN A 1 87 ? -6.224 10.155 2.828 1.00 91.19 87 ASN A CA 1
ATOM 659 C C . ASN A 1 87 ? -6.778 8.870 3.448 1.00 91.19 87 ASN A C 1
ATOM 661 O O . ASN A 1 87 ? -7.033 8.834 4.653 1.00 91.19 87 ASN A O 1
ATOM 665 N N . ARG A 1 88 ? -6.931 7.804 2.654 1.00 93.06 88 ARG A N 1
ATOM 666 C CA . ARG A 1 88 ? -7.376 6.505 3.163 1.00 93.06 88 ARG A CA 1
ATOM 667 C C . ARG A 1 88 ? -6.373 5.918 4.156 1.00 93.06 88 ARG A C 1
ATOM 669 O O . ARG A 1 88 ? -6.784 5.498 5.236 1.00 93.06 88 ARG A O 1
ATOM 676 N N . ILE A 1 89 ? -5.079 5.940 3.837 1.00 92.00 89 ILE A N 1
ATOM 677 C CA . ILE A 1 89 ? -4.017 5.464 4.738 1.00 92.00 89 ILE A CA 1
ATOM 678 C C . ILE A 1 89 ? -4.049 6.252 6.059 1.00 92.00 89 ILE A C 1
ATOM 680 O O . ILE A 1 89 ? -4.078 5.655 7.131 1.00 92.00 89 ILE A O 1
ATOM 684 N N . PHE A 1 90 ? -4.146 7.584 6.017 1.00 88.69 90 PHE A N 1
ATOM 685 C CA . PHE A 1 90 ? -4.235 8.396 7.235 1.00 88.69 90 PHE A CA 1
ATOM 686 C C . PHE A 1 90 ? -5.481 8.098 8.076 1.00 88.69 90 PHE A C 1
ATOM 688 O O . PHE A 1 90 ? -5.401 8.091 9.303 1.00 88.69 90 PHE A O 1
ATOM 695 N N . GLN A 1 91 ? -6.625 7.815 7.450 1.00 88.81 91 GLN A N 1
ATOM 696 C CA . GLN A 1 91 ? -7.827 7.409 8.183 1.00 88.81 91 GLN A CA 1
ATOM 697 C C . GLN A 1 91 ? -7.608 6.093 8.938 1.00 88.81 91 GLN A C 1
ATOM 699 O O . GLN A 1 91 ? -8.001 5.990 10.103 1.00 88.81 91 GLN A O 1
ATOM 704 N N . LEU A 1 92 ? -6.940 5.113 8.319 1.00 87.38 92 LEU A N 1
ATOM 705 C CA . LEU A 1 92 ? -6.633 3.824 8.948 1.00 87.38 92 LEU A CA 1
ATOM 706 C C . LEU A 1 92 ? -5.752 3.973 10.202 1.00 87.38 92 LEU A C 1
ATOM 708 O O . LEU A 1 92 ? -5.939 3.229 11.162 1.00 87.38 92 LEU A O 1
ATOM 712 N N . ALA A 1 93 ? -4.892 4.997 10.262 1.00 76.50 93 ALA A N 1
ATOM 713 C CA . ALA A 1 93 ? -4.058 5.291 11.435 1.00 76.50 93 ALA A CA 1
ATOM 714 C C . ALA A 1 93 ? -4.872 5.723 12.668 1.00 76.50 93 ALA A C 1
ATOM 716 O O . ALA A 1 93 ? -4.393 5.645 13.798 1.00 76.50 93 ALA A O 1
ATOM 717 N N . THR A 1 94 ? -6.103 6.198 12.463 1.00 77.38 94 THR A N 1
ATOM 718 C CA . THR A 1 94 ? -6.993 6.662 13.541 1.00 77.38 94 THR A CA 1
ATOM 719 C C . THR A 1 94 ? -7.941 5.574 14.054 1.00 77.38 94 THR A C 1
ATOM 721 O O . THR A 1 94 ? -8.721 5.805 14.981 1.00 77.38 94 THR A O 1
ATOM 724 N N . VAL A 1 95 ? -7.872 4.369 13.480 1.00 78.00 95 VAL A N 1
ATOM 725 C CA . VAL A 1 95 ? -8.668 3.210 13.899 1.00 78.00 95 VAL A CA 1
ATOM 726 C C . VAL A 1 95 ? -8.128 2.660 15.225 1.00 78.00 95 VAL A C 1
ATOM 728 O O . VAL A 1 95 ? -6.924 2.557 15.431 1.00 78.00 95 VAL A O 1
ATOM 731 N N . LYS A 1 96 ? -9.023 2.249 16.137 1.00 69.62 96 LYS A N 1
ATOM 732 C CA . LYS A 1 96 ? -8.669 1.698 17.467 1.00 69.62 96 LYS A CA 1
ATOM 733 C C . LYS A 1 96 ? -8.005 0.308 17.433 1.00 69.62 96 LYS A C 1
ATOM 735 O O . LYS A 1 96 ? -7.774 -0.284 18.485 1.00 69.62 96 LYS A O 1
ATOM 740 N N . ASP A 1 97 ? -7.733 -0.230 16.249 1.00 83.75 97 ASP A N 1
ATOM 741 C CA . ASP A 1 97 ? -7.111 -1.536 16.061 1.00 83.75 97 ASP A CA 1
ATOM 742 C C . ASP A 1 97 ? -5.588 -1.374 16.012 1.00 83.75 97 ASP A C 1
ATOM 744 O O . ASP A 1 97 ? -5.040 -0.823 15.057 1.00 83.75 97 ASP A O 1
ATOM 748 N N . ILE A 1 98 ? -4.911 -1.840 17.065 1.00 84.62 98 ILE A N 1
ATOM 749 C CA . ILE A 1 98 ? -3.464 -1.658 17.249 1.00 84.62 98 ILE A CA 1
ATOM 750 C C . ILE A 1 98 ? -2.676 -2.242 16.071 1.00 84.62 98 ILE A C 1
ATOM 752 O O . ILE A 1 98 ? -1.689 -1.643 15.652 1.00 84.62 98 ILE A O 1
ATOM 756 N N . LEU A 1 99 ? -3.124 -3.367 15.504 1.00 84.12 99 LEU A N 1
ATOM 757 C CA . LEU A 1 99 ? -2.427 -4.010 14.393 1.00 84.12 99 LEU A CA 1
ATOM 758 C C . LEU A 1 99 ? -2.510 -3.150 13.126 1.00 84.12 99 LEU A C 1
ATOM 760 O O . LEU A 1 99 ? -1.486 -2.864 12.515 1.00 84.12 99 LEU A O 1
ATOM 764 N N . ILE A 1 100 ? -3.705 -2.657 12.779 1.00 83.38 100 ILE A N 1
ATOM 765 C CA . ILE A 1 100 ? -3.879 -1.741 11.638 1.00 83.38 100 ILE A CA 1
ATOM 766 C C . ILE A 1 100 ? -3.041 -0.477 11.842 1.00 83.38 100 ILE A C 1
ATOM 768 O O . ILE A 1 100 ? -2.399 -0.013 10.902 1.00 83.38 100 ILE A O 1
ATOM 772 N N . CYS A 1 101 ? -3.005 0.057 13.064 1.00 86.25 101 CYS A N 1
ATOM 773 C CA . CYS A 1 101 ? -2.216 1.239 13.388 1.00 86.25 101 CYS A CA 1
ATOM 774 C C . CYS A 1 101 ? -0.714 1.017 13.136 1.00 86.25 101 CYS A C 1
ATOM 776 O O . CYS A 1 101 ? -0.090 1.839 12.469 1.00 86.25 101 CYS A O 1
ATOM 778 N N . ILE A 1 102 ? -0.150 -0.114 13.579 1.00 89.62 102 ILE A N 1
ATOM 779 C CA . ILE A 1 102 ? 1.267 -0.452 13.354 1.00 89.62 102 ILE A CA 1
ATOM 780 C C . ILE A 1 102 ? 1.587 -0.516 11.857 1.00 89.62 102 ILE A C 1
ATOM 782 O O . ILE A 1 102 ? 2.465 0.215 11.399 1.00 89.62 102 ILE A O 1
ATOM 786 N N . HIS A 1 103 ? 0.841 -1.311 11.084 1.00 86.44 103 HIS A N 1
ATOM 787 C CA . HIS A 1 103 ? 1.087 -1.445 9.642 1.00 86.44 103 HIS A CA 1
ATOM 788 C C . HIS A 1 103 ? 0.862 -0.127 8.890 1.00 86.44 103 HIS A C 1
ATOM 790 O O . HIS A 1 103 ? 1.580 0.187 7.940 1.00 86.44 103 HIS A O 1
ATOM 796 N N . THR A 1 104 ? -0.096 0.691 9.333 1.00 87.25 104 THR A N 1
ATOM 797 C CA . THR A 1 104 ? -0.322 2.019 8.753 1.00 87.25 104 THR A CA 1
ATOM 798 C C . THR A 1 104 ? 0.867 2.944 9.007 1.00 87.25 104 THR A C 1
ATOM 800 O O . THR A 1 104 ? 1.309 3.632 8.091 1.00 87.25 104 THR A O 1
ATOM 803 N N . LEU A 1 105 ? 1.413 2.964 10.227 1.00 89.69 105 LEU A N 1
ATOM 804 C CA . LEU A 1 105 ? 2.579 3.786 10.565 1.00 89.69 105 LEU A CA 1
ATOM 805 C C . LEU A 1 105 ? 3.836 3.337 9.816 1.00 89.69 105 LEU A C 1
ATOM 807 O O . LEU A 1 105 ? 4.585 4.185 9.335 1.00 89.69 105 LEU A O 1
ATOM 811 N N . GLU A 1 106 ? 4.046 2.029 9.675 1.00 90.62 106 GLU A N 1
ATOM 812 C CA . GLU A 1 106 ? 5.138 1.478 8.871 1.00 90.62 106 GLU A CA 1
ATOM 813 C C . GLU A 1 106 ? 5.008 1.883 7.398 1.00 90.62 106 GLU A C 1
ATOM 815 O O . GLU A 1 106 ? 5.962 2.387 6.804 1.00 90.62 106 GLU A O 1
ATOM 820 N N . THR A 1 107 ? 3.800 1.774 6.838 1.00 89.44 107 THR A N 1
ATOM 821 C CA . THR A 1 107 ? 3.506 2.229 5.473 1.00 89.44 107 THR A CA 1
ATOM 822 C C . THR A 1 107 ? 3.807 3.717 5.324 1.00 89.44 107 THR A C 1
ATOM 824 O O . THR A 1 107 ? 4.556 4.115 4.436 1.00 89.44 107 THR A O 1
ATOM 827 N N . LEU A 1 108 ? 3.289 4.557 6.227 1.00 88.81 108 LEU A N 1
ATOM 828 C CA . L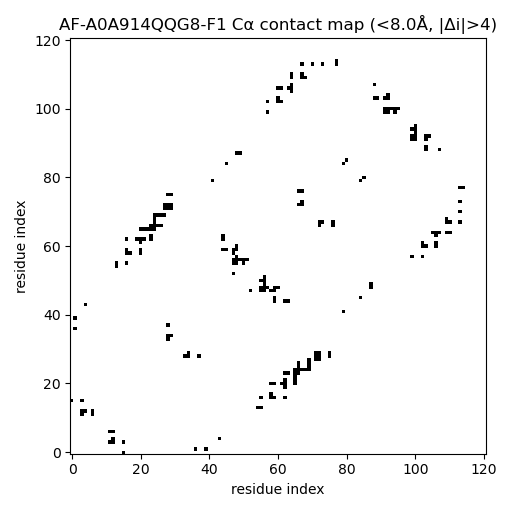EU A 1 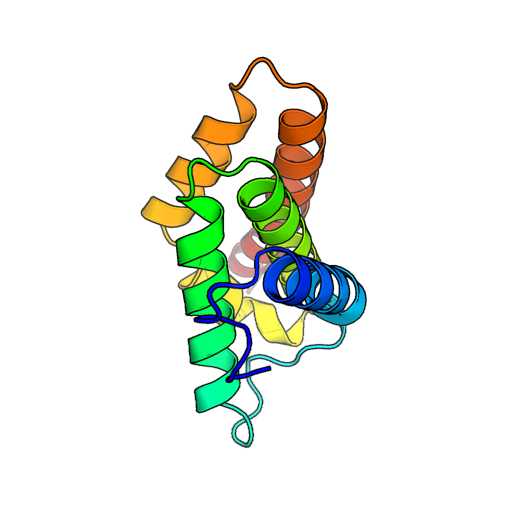108 ? 3.525 6.001 6.204 1.00 88.81 108 LEU A CA 1
ATOM 829 C C . LEU A 1 108 ? 5.012 6.352 6.309 1.00 88.81 108 LEU A C 1
ATOM 831 O O . LEU A 1 108 ? 5.456 7.296 5.656 1.00 88.81 108 LEU A O 1
ATOM 835 N N . TYR A 1 109 ? 5.785 5.604 7.099 1.00 89.00 109 TYR A N 1
ATOM 836 C CA . TYR A 1 109 ? 7.228 5.790 7.200 1.00 89.00 109 TYR A CA 1
ATOM 837 C C . TYR A 1 109 ? 7.921 5.543 5.854 1.00 89.00 109 TYR A C 1
ATOM 839 O O . TYR A 1 109 ? 8.673 6.409 5.401 1.00 89.00 109 TYR A O 1
ATOM 847 N N . GLN A 1 110 ? 7.613 4.431 5.179 1.00 88.50 110 GLN A N 1
ATOM 848 C CA . GLN A 1 110 ? 8.182 4.116 3.862 1.00 88.50 110 GLN A CA 1
ATOM 849 C C . GLN A 1 110 ? 7.790 5.154 2.802 1.00 88.50 110 GLN A C 1
ATOM 851 O O . GLN A 1 110 ? 8.643 5.657 2.070 1.00 88.50 110 GLN A O 1
ATOM 856 N N . VAL A 1 111 ? 6.520 5.573 2.777 1.00 85.25 111 VAL A N 1
ATOM 857 C CA . VAL A 1 111 ? 6.054 6.628 1.862 1.00 85.25 111 VAL A CA 1
ATOM 858 C C . VAL A 1 111 ? 6.786 7.949 2.108 1.00 85.25 111 VAL A C 1
ATOM 860 O O . VAL A 1 111 ? 7.209 8.616 1.162 1.00 85.25 111 VAL A O 1
ATOM 863 N N . CYS A 1 112 ? 6.972 8.333 3.373 1.00 86.00 112 CYS A N 1
ATOM 864 C CA . CYS A 1 112 ? 7.705 9.548 3.724 1.00 86.00 112 CYS A CA 1
ATOM 865 C C . CYS A 1 112 ? 9.161 9.514 3.247 1.00 86.00 112 CYS A C 1
ATOM 867 O O . CYS A 1 112 ? 9.701 10.567 2.902 1.00 86.00 112 CYS A O 1
ATOM 869 N N . LEU A 1 113 ? 9.809 8.346 3.252 1.00 84.62 113 LEU A N 1
ATOM 870 C CA . LEU A 1 113 ? 11.175 8.201 2.752 1.00 84.62 113 LEU A CA 1
ATOM 871 C C . LEU A 1 113 ? 11.239 8.472 1.249 1.00 84.62 113 LEU A C 1
ATOM 873 O O . LEU A 1 113 ? 12.013 9.334 0.842 1.00 84.62 113 LEU A O 1
ATOM 877 N N . ILE A 1 114 ? 10.359 7.853 0.460 1.00 77.81 114 ILE A N 1
ATOM 878 C CA . ILE A 1 114 ? 10.253 8.107 -0.988 1.00 77.81 114 ILE A CA 1
ATOM 879 C C . ILE A 1 114 ? 9.981 9.584 -1.268 1.00 77.81 114 ILE A C 1
ATOM 881 O O . ILE A 1 114 ? 10.696 10.225 -2.030 1.00 77.81 114 ILE A O 1
ATOM 885 N N . GLN A 1 115 ? 8.979 10.179 -0.619 1.00 69.12 115 GLN A N 1
ATOM 886 C CA . GLN A 1 115 ? 8.612 11.570 -0.901 1.00 69.12 115 GLN A CA 1
ATOM 887 C C . GLN A 1 115 ? 9.698 12.584 -0.506 1.00 69.12 115 GLN A C 1
ATOM 889 O O . GLN A 1 115 ? 9.728 13.691 -1.049 1.00 69.12 115 GLN A O 1
ATOM 894 N N . LYS A 1 116 ? 10.599 12.239 0.425 1.00 62.38 116 LYS A N 1
ATOM 895 C CA . LYS A 1 116 ? 11.750 13.087 0.764 1.00 62.38 116 LYS A CA 1
ATOM 896 C C . LYS A 1 116 ? 12.779 13.157 -0.365 1.00 62.38 116 LYS A C 1
ATOM 898 O O . LYS A 1 116 ? 13.358 14.230 -0.526 1.00 62.38 116 LYS A O 1
ATOM 903 N N . PHE A 1 117 ? 12.970 12.108 -1.166 1.00 52.25 117 PHE A N 1
ATOM 904 C CA . PHE A 1 117 ? 13.889 12.145 -2.314 1.00 52.25 117 PHE A CA 1
ATOM 905 C C . PHE A 1 117 ? 13.447 13.156 -3.382 1.00 52.25 117 PHE A C 1
ATOM 907 O O . PHE A 1 117 ? 14.281 13.889 -3.912 1.00 52.25 117 PHE A O 1
ATOM 914 N N . LYS A 1 118 ? 12.135 13.359 -3.556 1.00 50.75 118 LYS A N 1
ATOM 915 C CA . LYS A 1 118 ? 11.564 14.408 -4.424 1.00 50.75 118 LYS A CA 1
ATOM 916 C C . LYS A 1 118 ? 11.884 15.855 -3.999 1.00 50.75 118 LYS A C 1
ATOM 918 O O . LYS A 1 118 ? 11.611 16.777 -4.758 1.00 50.75 118 LYS A O 1
ATOM 923 N N . LYS A 1 119 ? 12.397 16.090 -2.780 1.00 47.50 119 LYS A N 1
ATOM 924 C CA . LYS A 1 119 ? 12.841 17.425 -2.319 1.00 47.50 119 LYS A CA 1
ATOM 925 C 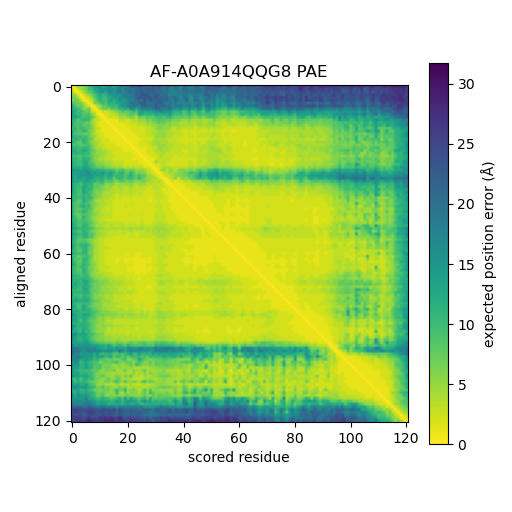C . LYS A 1 119 ? 14.344 17.671 -2.495 1.00 47.50 119 LYS A C 1
ATOM 927 O O . LYS A 1 119 ? 14.772 18.803 -2.286 1.00 47.50 119 LYS A O 1
ATOM 932 N N . PHE A 1 120 ? 15.127 16.644 -2.829 1.00 45.66 120 PHE A N 1
ATOM 933 C CA . PHE A 1 120 ? 16.586 16.727 -2.975 1.00 45.66 120 PHE A CA 1
ATOM 934 C C . PHE A 1 120 ? 17.086 16.498 -4.414 1.00 45.66 120 PHE A C 1
ATOM 936 O O . PHE A 1 120 ? 18.290 16.609 -4.639 1.00 45.66 120 PHE A O 1
ATOM 943 N N . ASN A 1 121 ? 16.180 16.247 -5.364 1.00 40.31 121 ASN A N 1
ATOM 944 C CA . ASN A 1 121 ? 16.407 16.271 -6.816 1.00 40.31 121 ASN A CA 1
ATOM 945 C C . ASN A 1 121 ? 15.586 17.396 -7.454 1.00 40.31 121 ASN A C 1
ATOM 947 O O . ASN A 1 121 ? 16.019 17.906 -8.510 1.00 40.31 121 ASN A O 1
#

pLDDT: mean 83.12, std 13.5, range [40.31, 95.19]

Radius of gyration: 13.9 Å; Cα contacts (8 Å, |Δi|>4): 116; chains: 1; bounding box: 31×36×38 Å

Solvent-accessible surface area (backbone atoms only — not comparable to full-atom values): 6597 Å² total; per-residue (Å²): 112,91,70,35,84,76,47,95,47,66,66,58,37,48,57,50,39,54,51,42,31,74,46,17,48,76,54,67,67,72,46,79,95,41,51,71,59,42,56,48,51,54,49,54,36,53,57,21,55,72,42,90,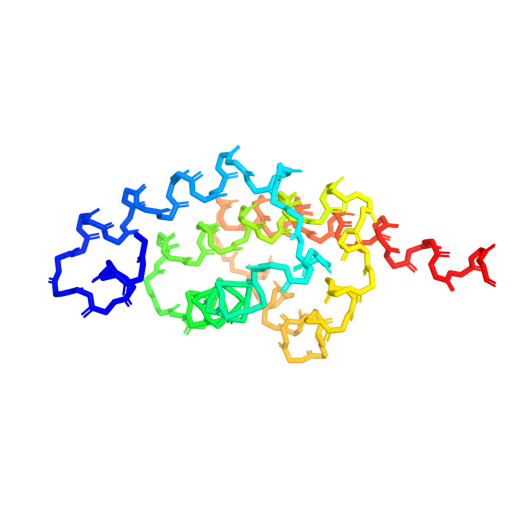50,65,67,43,27,50,39,26,34,45,25,51,28,22,34,48,68,20,71,82,24,43,68,61,50,59,62,66,56,33,74,67,53,46,51,53,50,59,53,45,48,73,44,93,46,67,67,54,24,52,47,34,51,52,24,52,51,34,52,52,55,50,60,51,53,73,76,78,112

Nearest PDB structures (foldseek):
  7y8r-assembly1_L  TM=9.172E-01  e=1.208E-03  Homo sapiens
  7vdv-assembly1_Q  TM=9.216E-01  e=2.141E-03  Homo sapiens
  2w3c-assembly1_A  TM=6.923E-01  e=2.558E-01  Homo sapiens
  7lcy-assembly3_C  TM=6.862E-01  e=2.839E-01  Drosophila melanogaster
  4r11-assembly2_C  TM=7.630E-01  e=9.887E-01  Caenorhabditis elegans